Protein AF-A0A1V5QKY9-F1 (afdb_monomer_lite)

Structure (mmCIF, N/CA/C/O backbone):
data_AF-A0A1V5QKY9-F1
#
_entry.id   AF-A0A1V5QKY9-F1
#
loop_
_atom_site.group_PDB
_atom_site.id
_atom_site.type_symbol
_atom_site.label_atom_id
_atom_site.label_alt_id
_atom_site.label_comp_id
_atom_site.label_asym_id
_atom_site.label_entity_id
_atom_site.label_seq_id
_atom_site.pdbx_PDB_ins_code
_atom_site.Cartn_x
_atom_site.Cartn_y
_atom_site.Cartn_z
_atom_site.occupancy
_atom_site.B_iso_or_equiv
_atom_site.auth_seq_id
_atom_site.auth_comp_id
_atom_site.auth_asym_id
_atom_site.auth_atom_id
_atom_site.pdbx_PDB_model_num
ATOM 1 N N . MET A 1 1 ? -5.352 -23.406 27.654 1.00 33.81 1 MET A N 1
ATOM 2 C CA . MET A 1 1 ? -4.131 -22.947 26.961 1.00 33.81 1 MET A CA 1
ATOM 3 C C . MET A 1 1 ? -4.561 -22.059 25.805 1.00 33.81 1 MET A C 1
ATOM 5 O O . MET A 1 1 ? -5.083 -22.574 24.827 1.00 33.81 1 MET A O 1
ATOM 9 N N . LEU A 1 2 ? -4.445 -20.739 25.944 1.00 45.53 2 LEU A N 1
ATOM 10 C CA . LEU A 1 2 ? -4.696 -19.812 24.839 1.00 45.53 2 LEU A CA 1
ATOM 11 C C . LEU A 1 2 ? -3.387 -19.672 24.068 1.00 45.53 2 LEU A C 1
ATOM 13 O O . LEU A 1 2 ? -2.464 -18.985 24.497 1.00 45.53 2 LEU A O 1
ATOM 17 N N . VAL A 1 3 ? -3.288 -20.417 22.973 1.00 42.69 3 VAL A N 1
ATOM 18 C CA . VAL A 1 3 ? -2.153 -20.375 22.055 1.00 42.69 3 VAL A CA 1
ATOM 19 C C . VAL A 1 3 ? -2.224 -19.042 21.306 1.00 42.69 3 VAL A C 1
ATOM 21 O O . VAL A 1 3 ? -2.912 -18.907 20.299 1.00 42.69 3 VAL A O 1
ATOM 24 N N . TYR A 1 4 ? -1.540 -18.028 21.837 1.00 37.41 4 TYR A N 1
ATOM 25 C CA . TYR A 1 4 ? -1.280 -16.768 21.144 1.00 37.41 4 TYR A CA 1
ATOM 26 C C . TYR A 1 4 ? -0.300 -17.035 19.994 1.00 37.41 4 TYR A C 1
ATOM 28 O O . TYR A 1 4 ? 0.915 -16.943 20.149 1.00 37.41 4 TYR A O 1
ATOM 36 N N . HIS A 1 5 ? -0.824 -17.383 18.820 1.00 46.97 5 HIS A N 1
ATOM 37 C CA . HIS A 1 5 ? -0.059 -17.414 17.575 1.00 46.97 5 HIS A CA 1
ATOM 38 C C . HIS A 1 5 ? -0.407 -16.194 16.723 1.00 46.97 5 HIS A C 1
ATOM 40 O O . HIS A 1 5 ? -1.231 -16.273 15.819 1.00 46.97 5 HIS A O 1
ATOM 46 N N . ARG A 1 6 ? 0.273 -15.072 16.978 1.00 43.81 6 ARG A N 1
ATOM 47 C CA . ARG A 1 6 ? 0.898 -14.294 15.898 1.00 43.81 6 ARG A CA 1
ATOM 48 C C . ARG A 1 6 ? 1.924 -13.332 16.482 1.00 43.81 6 ARG A C 1
ATOM 50 O O . ARG A 1 6 ?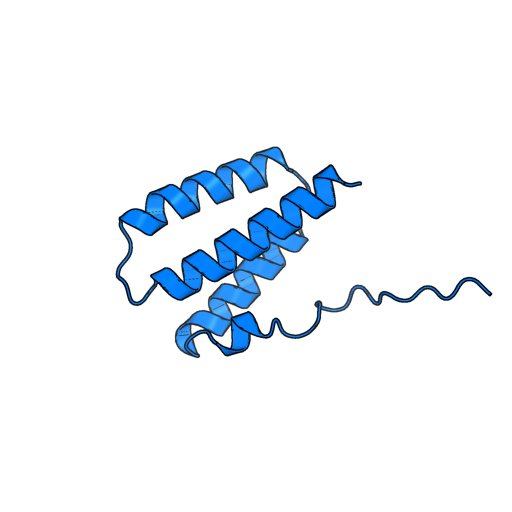 1.588 -12.260 16.976 1.00 43.81 6 ARG A O 1
ATOM 57 N N . LYS A 1 7 ? 3.192 -13.728 16.390 1.00 37.00 7 LYS A N 1
ATOM 58 C CA . LYS A 1 7 ? 4.324 -12.803 16.395 1.00 37.00 7 LYS A CA 1
ATOM 59 C C . LYS A 1 7 ? 4.046 -11.735 15.334 1.00 37.00 7 LYS A C 1
ATOM 61 O O . LYS A 1 7 ? 3.966 -12.045 14.147 1.00 37.00 7 LYS A O 1
ATOM 66 N N . ALA A 1 8 ? 3.856 -10.497 15.775 1.00 39.44 8 ALA A N 1
ATOM 67 C CA . ALA A 1 8 ? 3.902 -9.303 14.942 1.00 39.44 8 ALA A CA 1
ATOM 68 C C . ALA A 1 8 ? 5.370 -8.983 14.616 1.00 39.44 8 ALA A C 1
ATOM 70 O O . ALA A 1 8 ? 5.910 -7.952 14.996 1.00 39.44 8 ALA A O 1
ATOM 71 N N . GLU A 1 9 ? 6.036 -9.922 13.957 1.00 41.56 9 GLU A N 1
ATOM 72 C CA . GLU A 1 9 ? 7.343 -9.731 13.351 1.00 41.56 9 GLU A CA 1
ATOM 73 C C . GLU A 1 9 ? 7.089 -9.945 11.869 1.00 41.56 9 GLU A C 1
ATOM 75 O O . GLU A 1 9 ? 6.810 -11.077 11.497 1.00 41.56 9 GLU A O 1
ATOM 80 N N . ASN A 1 10 ? 7.061 -8.862 11.081 1.00 46.03 10 ASN A N 1
ATOM 81 C CA . ASN A 1 10 ? 7.008 -8.842 9.614 1.00 46.03 10 ASN A CA 1
ATOM 82 C C . ASN A 1 10 ? 6.355 -10.090 9.001 1.00 46.03 10 ASN A C 1
ATOM 84 O O . ASN A 1 10 ? 7.036 -11.102 8.815 1.00 46.03 10 ASN A O 1
ATOM 88 N N . GLY A 1 11 ? 5.051 -10.009 8.699 1.00 45.88 11 GLY A N 1
ATOM 89 C CA . GLY A 1 11 ? 4.295 -11.095 8.071 1.00 45.88 11 GLY A CA 1
ATOM 90 C C . GLY A 1 11 ? 5.090 -11.805 6.962 1.00 45.88 11 GLY A C 1
ATOM 91 O O . GLY A 1 11 ? 5.958 -11.177 6.351 1.00 45.88 11 GLY A O 1
ATOM 92 N N . PRO A 1 12 ? 4.834 -13.114 6.747 1.00 46.78 12 PRO A N 1
ATOM 93 C CA . PRO A 1 12 ? 5.650 -13.984 5.896 1.00 46.78 12 PRO A CA 1
ATOM 94 C C . PRO A 1 12 ? 6.047 -13.239 4.633 1.00 46.78 12 PRO A C 1
ATOM 96 O O . PRO A 1 12 ? 5.158 -12.656 4.018 1.00 46.78 12 PRO A O 1
ATOM 99 N N . VAL A 1 13 ? 7.353 -13.218 4.311 1.00 50.09 13 VAL A N 1
ATOM 100 C CA . VAL A 1 13 ? 7.899 -12.571 3.106 1.00 50.09 13 VAL A CA 1
ATOM 101 C C . VAL A 1 13 ? 6.906 -12.795 1.988 1.00 50.09 13 VAL A C 1
ATOM 103 O O . VAL A 1 13 ? 6.696 -13.938 1.579 1.00 50.09 13 VAL A O 1
ATOM 106 N N . ASP A 1 14 ? 6.221 -11.717 1.618 1.00 64.19 14 ASP A N 1
ATOM 107 C CA . ASP A 1 14 ? 5.011 -11.848 0.836 1.00 64.19 14 ASP A CA 1
ATOM 108 C C . ASP A 1 14 ? 5.387 -12.571 -0.459 1.00 64.19 14 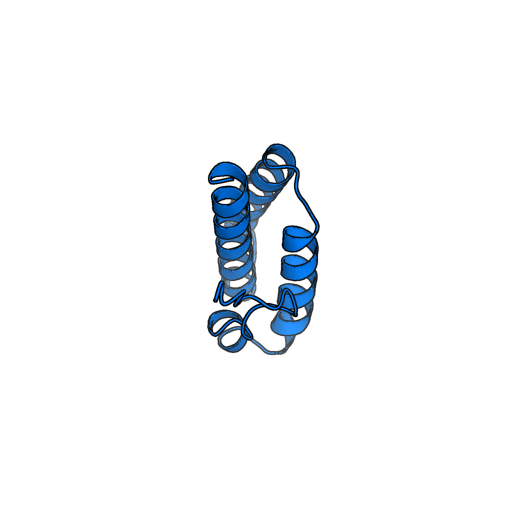ASP A C 1
ATOM 110 O O . ASP A 1 14 ? 6.300 -12.120 -1.156 1.00 64.19 14 ASP A O 1
ATOM 114 N N . PRO A 1 15 ? 4.781 -13.722 -0.782 1.00 69.56 15 PRO A N 1
ATOM 115 C CA . PRO A 1 15 ? 5.202 -14.493 -1.948 1.00 69.56 15 PRO A CA 1
ATOM 116 C C . PRO A 1 15 ? 5.061 -13.662 -3.228 1.00 69.56 15 PRO A C 1
ATOM 118 O O . PRO A 1 15 ? 5.801 -13.850 -4.187 1.00 69.56 15 PRO A O 1
ATOM 121 N N . GLU A 1 16 ? 4.156 -12.685 -3.216 1.00 75.12 16 GLU A N 1
ATOM 122 C CA . GLU A 1 16 ? 3.978 -11.700 -4.276 1.00 75.12 16 GLU A CA 1
ATOM 123 C C . GLU A 1 16 ? 5.126 -10.682 -4.355 1.00 75.12 16 GLU A C 1
ATOM 125 O O . GLU A 1 16 ? 5.525 -10.303 -5.453 1.00 75.12 16 GLU A O 1
ATOM 130 N N . LEU A 1 17 ? 5.747 -10.317 -3.227 1.00 79.44 17 LEU A N 1
ATOM 131 C CA . LEU A 1 17 ? 6.966 -9.503 -3.205 1.00 79.44 17 LEU A CA 1
ATOM 132 C C . LEU A 1 17 ? 8.117 -10.215 -3.926 1.00 79.44 17 LEU A C 1
ATOM 134 O O . LEU A 1 17 ? 8.913 -9.570 -4.602 1.00 79.44 17 LEU A O 1
ATOM 138 N N . ALA A 1 18 ? 8.205 -11.543 -3.807 1.00 80.12 18 ALA A N 1
ATOM 139 C CA . ALA A 1 18 ? 9.215 -12.337 -4.506 1.00 80.12 18 ALA A CA 1
ATOM 140 C C . ALA A 1 18 ? 8.986 -12.388 -6.028 1.00 80.12 18 ALA A C 1
ATOM 142 O O . ALA A 1 18 ? 9.949 -12.554 -6.776 1.00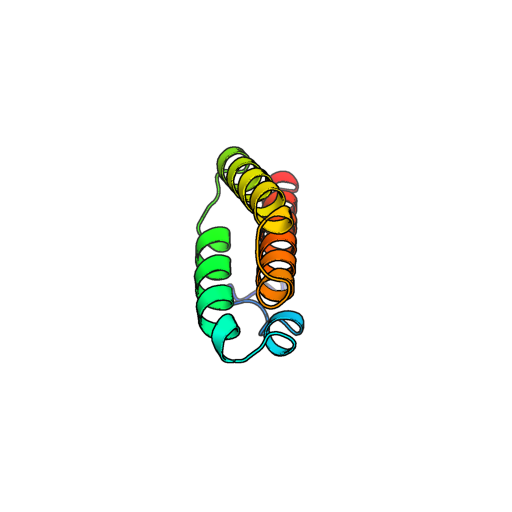 80.12 18 ALA A O 1
ATOM 143 N N . LYS A 1 19 ? 7.739 -12.195 -6.488 1.00 80.75 19 LYS A N 1
ATOM 144 C CA . LYS A 1 19 ? 7.402 -12.064 -7.916 1.00 80.75 19 LYS A CA 1
ATOM 145 C C . LYS A 1 19 ? 7.812 -10.706 -8.489 1.00 80.75 19 LYS A C 1
ATOM 147 O O . LYS A 1 19 ? 7.920 -10.573 -9.707 1.00 80.75 19 LYS A O 1
ATOM 152 N N . LEU A 1 20 ? 8.035 -9.698 -7.639 1.00 83.81 20 LEU A N 1
ATOM 153 C CA . LEU A 1 20 ? 8.481 -8.389 -8.096 1.00 83.81 20 LEU A CA 1
ATOM 154 C C . LEU A 1 20 ? 9.966 -8.407 -8.502 1.00 83.81 20 LEU A C 1
ATOM 156 O O . LEU A 1 20 ? 10.794 -9.058 -7.847 1.00 83.81 20 LEU A O 1
ATOM 160 N N . PRO A 1 21 ? 10.332 -7.630 -9.541 1.00 85.31 21 PRO A N 1
ATOM 161 C CA . PRO A 1 21 ? 11.724 -7.358 -9.880 1.00 85.31 21 PRO A CA 1
ATOM 162 C C . PRO A 1 21 ? 12.524 -6.887 -8.661 1.00 85.31 21 PRO A C 1
ATOM 164 O O . PRO A 1 21 ? 12.018 -6.107 -7.854 1.00 85.31 21 PRO A O 1
ATOM 167 N N . GLU A 1 22 ? 13.789 -7.307 -8.545 1.00 84.00 22 GLU A N 1
ATOM 168 C CA . GLU A 1 22 ? 14.654 -6.991 -7.389 1.00 84.00 22 GLU A CA 1
ATOM 169 C C . GLU A 1 22 ? 14.706 -5.504 -7.060 1.00 84.00 22 GLU A C 1
ATOM 171 O O . GLU A 1 22 ? 14.547 -5.120 -5.901 1.00 84.00 22 GLU A O 1
ATOM 176 N N . GLN A 1 23 ? 14.820 -4.681 -8.101 1.00 85.12 23 GLN A N 1
ATOM 177 C CA . GLN A 1 23 ? 14.801 -3.222 -8.022 1.00 85.12 23 GLN A CA 1
ATOM 178 C C . GLN A 1 23 ? 13.577 -2.661 -7.277 1.00 85.12 23 GLN A C 1
ATOM 180 O O . GLN A 1 23 ? 13.676 -1.634 -6.613 1.00 85.12 23 GLN A O 1
ATOM 185 N N . PHE A 1 24 ? 12.428 -3.340 -7.343 1.00 87.62 24 PHE A N 1
ATOM 186 C CA . PHE A 1 24 ? 11.183 -2.889 -6.729 1.00 87.62 24 PHE A CA 1
ATOM 187 C C . PHE A 1 24 ? 10.910 -3.525 -5.370 1.00 87.62 24 PHE A C 1
ATOM 189 O O . PHE A 1 24 ? 10.146 -2.956 -4.594 1.00 87.62 24 PHE A O 1
ATOM 196 N N . ARG A 1 25 ? 11.542 -4.656 -5.027 1.00 87.62 25 ARG A N 1
ATOM 197 C CA . ARG A 1 25 ? 11.295 -5.338 -3.743 1.00 87.62 25 ARG A CA 1
ATOM 198 C C . ARG A 1 25 ? 11.645 -4.467 -2.539 1.00 87.62 25 ARG A C 1
ATOM 200 O O . ARG A 1 25 ? 10.926 -4.490 -1.543 1.00 87.62 25 ARG A O 1
ATOM 207 N N . GLY A 1 26 ? 12.727 -3.689 -2.631 1.00 86.56 26 GLY A N 1
ATOM 208 C CA . GLY A 1 26 ? 13.133 -2.758 -1.573 1.00 86.56 26 GLY A CA 1
ATOM 209 C C . GLY A 1 26 ? 12.061 -1.699 -1.307 1.00 86.56 26 GLY A C 1
ATOM 210 O O . GLY A 1 26 ? 11.583 -1.568 -0.178 1.00 86.56 26 GLY A O 1
ATOM 211 N N . ASN A 1 27 ? 11.618 -1.016 -2.365 1.00 86.06 27 ASN A N 1
ATOM 212 C CA . ASN A 1 27 ? 10.565 -0.001 -2.287 1.00 86.06 27 ASN A CA 1
ATOM 213 C C . ASN A 1 27 ? 9.230 -0.598 -1.838 1.00 86.06 27 ASN A C 1
ATOM 215 O O . ASN A 1 27 ? 8.559 -0.030 -0.980 1.00 86.06 27 ASN A O 1
ATOM 219 N N . ALA A 1 28 ? 8.869 -1.763 -2.375 1.00 88.00 28 ALA A N 1
ATOM 220 C CA . ALA A 1 28 ? 7.645 -2.461 -2.024 1.00 88.00 28 ALA A CA 1
ATOM 221 C C . ALA A 1 28 ? 7.599 -2.799 -0.529 1.00 88.00 28 ALA A C 1
ATOM 223 O O . ALA A 1 28 ? 6.625 -2.490 0.152 1.00 88.00 28 ALA A O 1
ATOM 224 N N . LYS A 1 29 ? 8.684 -3.368 0.007 1.00 87.19 29 LYS A N 1
ATOM 225 C CA . LYS A 1 29 ? 8.802 -3.688 1.432 1.00 87.19 29 LYS A CA 1
ATOM 226 C C . LYS A 1 29 ? 8.697 -2.439 2.309 1.00 87.19 29 LYS A C 1
ATOM 228 O O . LYS A 1 29 ? 8.009 -2.468 3.326 1.00 87.19 29 LYS A O 1
ATOM 233 N N . ALA A 1 30 ? 9.361 -1.350 1.921 1.00 88.19 30 ALA A N 1
ATOM 234 C CA . ALA A 1 30 ? 9.315 -0.094 2.663 1.00 88.19 30 ALA A CA 1
ATOM 235 C C . ALA A 1 30 ? 7.901 0.512 2.689 1.00 88.19 30 ALA A C 1
ATOM 237 O O . ALA A 1 30 ? 7.446 0.944 3.746 1.00 88.19 30 ALA A O 1
ATOM 238 N N . ALA A 1 31 ? 7.194 0.503 1.557 1.00 87.56 31 ALA A N 1
ATOM 239 C CA . ALA A 1 31 ? 5.826 1.005 1.464 1.00 87.56 31 ALA A CA 1
ATOM 240 C C . ALA A 1 31 ? 4.837 0.146 2.269 1.00 87.56 31 ALA A C 1
ATOM 242 O O . ALA A 1 31 ? 4.060 0.691 3.049 1.00 87.56 31 ALA A O 1
ATOM 243 N N . VAL A 1 32 ? 4.925 -1.187 2.185 1.00 87.06 32 VAL A N 1
ATOM 244 C CA . VAL A 1 32 ? 4.086 -2.086 3.001 1.00 87.06 32 VAL A CA 1
ATOM 245 C C . VAL A 1 32 ? 4.298 -1.837 4.494 1.00 87.06 32 VAL A C 1
ATOM 247 O O . VAL A 1 32 ? 3.326 -1.696 5.231 1.00 87.06 32 VAL A O 1
ATOM 250 N N . ALA A 1 33 ? 5.548 -1.676 4.935 1.00 88.50 33 ALA A N 1
ATOM 251 C CA . ALA A 1 33 ? 5.841 -1.356 6.330 1.00 88.50 33 ALA A CA 1
ATOM 252 C C . ALA A 1 33 ? 5.244 -0.006 6.780 1.00 88.50 33 ALA A C 1
ATOM 254 O O . ALA A 1 33 ? 4.942 0.162 7.961 1.00 88.50 33 ALA A O 1
ATOM 255 N N . GLN A 1 34 ? 5.068 0.963 5.872 1.00 86.81 34 GLN A N 1
ATOM 256 C CA . GLN A 1 34 ? 4.355 2.208 6.180 1.00 86.81 34 GLN A CA 1
ATOM 257 C C . GLN A 1 34 ? 2.848 1.975 6.303 1.00 86.81 34 GLN A C 1
ATOM 259 O O . GLN A 1 34 ? 2.250 2.437 7.272 1.00 86.81 34 GLN A O 1
ATOM 264 N N . PHE A 1 35 ? 2.245 1.205 5.394 1.00 86.25 35 PHE A N 1
ATOM 265 C CA . PHE A 1 35 ? 0.819 0.866 5.464 1.00 86.25 35 PHE A CA 1
ATOM 266 C C . PHE A 1 35 ? 0.474 0.118 6.756 1.00 86.25 35 PHE A C 1
ATOM 268 O O . PHE A 1 35 ? -0.565 0.363 7.361 1.00 86.25 35 PHE A O 1
ATOM 275 N N . GLU A 1 36 ? 1.359 -0.768 7.221 1.00 84.44 36 GLU A N 1
ATOM 276 C CA . GLU A 1 36 ? 1.176 -1.484 8.488 1.00 84.44 36 GLU A CA 1
ATOM 277 C C . GLU A 1 36 ? 1.240 -0.571 9.721 1.00 84.44 36 GLU A C 1
ATOM 279 O O . GLU A 1 36 ? 0.585 -0.857 10.725 1.00 84.44 36 GLU A O 1
ATOM 284 N N . LYS A 1 37 ? 2.008 0.523 9.660 1.00 87.12 37 LYS A N 1
ATOM 285 C CA . LYS A 1 37 ? 2.080 1.527 10.734 1.00 87.12 37 LYS A CA 1
ATOM 286 C C . LYS A 1 37 ? 0.893 2.479 10.722 1.00 87.12 37 LYS A C 1
ATOM 288 O O . LYS A 1 37 ? 0.485 2.959 11.776 1.00 87.12 37 LYS A O 1
ATOM 293 N N . GLU A 1 38 ? 0.350 2.748 9.546 1.00 88.56 38 GLU A N 1
ATOM 294 C CA . GLU A 1 38 ? -0.844 3.558 9.399 1.00 88.56 38 GLU A CA 1
ATOM 295 C C . GLU A 1 38 ? -2.066 2.789 9.936 1.00 88.56 38 GLU A C 1
ATOM 297 O O . GLU A 1 38 ? -2.231 1.571 9.760 1.00 88.56 38 GLU A O 1
ATOM 302 N N . THR A 1 39 ? -2.902 3.511 10.673 1.00 88.38 39 THR A N 1
ATOM 303 C CA . THR A 1 39 ? -4.112 2.979 11.328 1.00 88.38 39 THR A CA 1
ATOM 304 C C . THR A 1 39 ? -5.362 3.758 10.943 1.00 88.38 39 THR A C 1
ATOM 306 O O . THR A 1 39 ? -6.470 3.326 11.249 1.00 88.38 39 THR A O 1
ATOM 309 N N . ASP A 1 40 ? -5.188 4.872 10.235 1.00 92.19 40 ASP A N 1
ATOM 310 C CA . ASP A 1 40 ? -6.269 5.688 9.717 1.00 92.19 40 ASP A CA 1
ATOM 311 C C . ASP A 1 40 ? -6.763 5.106 8.385 1.00 92.19 40 ASP A C 1
ATOM 313 O O . ASP A 1 40 ? -6.099 5.187 7.346 1.00 92.19 40 ASP A O 1
ATOM 317 N N . VAL A 1 41 ? -7.945 4.490 8.427 1.00 90.56 41 VAL A N 1
ATOM 318 C CA . VAL A 1 41 ? -8.585 3.882 7.255 1.00 90.56 41 VAL A CA 1
ATOM 319 C C . VAL A 1 41 ? -8.845 4.916 6.160 1.00 90.56 41 VAL A C 1
ATOM 321 O O . VAL A 1 41 ? -8.611 4.622 4.987 1.00 90.56 41 VAL A O 1
ATOM 324 N N . ALA A 1 42 ? -9.261 6.134 6.520 1.00 92.44 42 ALA A N 1
ATOM 325 C CA . ALA A 1 42 ? -9.558 7.177 5.546 1.00 92.44 42 ALA A CA 1
ATOM 326 C C . ALA A 1 42 ? -8.289 7.589 4.791 1.00 92.44 42 ALA A C 1
ATOM 328 O O . ALA A 1 42 ? -8.299 7.667 3.560 1.00 92.44 42 ALA A O 1
ATOM 329 N N . LYS A 1 43 ? -7.162 7.753 5.498 1.00 91.94 43 LYS A N 1
ATOM 330 C CA . LYS A 1 43 ? -5.863 8.010 4.853 1.00 91.94 43 LYS A CA 1
ATOM 331 C C . LYS A 1 43 ? -5.440 6.881 3.926 1.00 91.94 43 LYS A C 1
ATOM 333 O O . LYS A 1 43 ? -4.970 7.145 2.819 1.00 91.94 43 LYS A O 1
ATOM 338 N N . LEU A 1 44 ? -5.610 5.631 4.351 1.00 91.25 44 LEU A N 1
ATOM 339 C CA . LEU A 1 44 ? -5.242 4.480 3.532 1.00 91.25 44 LEU A CA 1
ATOM 340 C C . LEU A 1 44 ? -6.109 4.380 2.273 1.00 91.25 44 LEU A C 1
ATOM 342 O O . LEU A 1 44 ? -5.580 4.118 1.195 1.00 91.25 44 LEU A O 1
ATOM 346 N N . GLN A 1 45 ? -7.410 4.659 2.364 1.00 91.56 45 GLN A N 1
ATOM 347 C CA . GLN A 1 45 ? -8.298 4.705 1.199 1.00 91.56 45 GLN A CA 1
ATOM 348 C C . GLN A 1 45 ? -7.964 5.856 0.242 1.00 91.56 45 GLN A C 1
ATOM 350 O O . GLN A 1 45 ? -8.002 5.681 -0.981 1.00 91.56 45 GLN A O 1
ATOM 355 N N . GLN A 1 46 ? -7.582 7.023 0.767 1.00 93.50 46 GLN A N 1
ATOM 356 C CA . GLN A 1 46 ? -7.094 8.124 -0.064 1.00 93.50 46 GLN A CA 1
ATOM 357 C C . GLN A 1 46 ? -5.782 7.767 -0.767 1.00 93.50 46 GLN A C 1
ATOM 359 O O . GLN A 1 46 ? -5.624 8.053 -1.954 1.00 93.50 46 GLN A O 1
ATOM 364 N N . ALA A 1 47 ? -4.843 7.126 -0.066 1.00 90.75 47 ALA A N 1
ATOM 365 C CA . ALA A 1 47 ? -3.603 6.639 -0.664 1.00 90.75 47 ALA A CA 1
ATOM 366 C C . ALA A 1 47 ? -3.881 5.602 -1.763 1.00 90.75 47 ALA A C 1
ATOM 368 O O . ALA A 1 47 ? -3.279 5.671 -2.833 1.00 90.75 47 ALA A O 1
ATOM 369 N N . LEU A 1 48 ? -4.843 4.703 -1.538 1.00 90.94 48 LEU A N 1
ATOM 370 C CA . LEU A 1 48 ? -5.254 3.688 -2.503 1.00 90.94 48 LEU A CA 1
ATOM 371 C C . LEU A 1 48 ? -5.789 4.322 -3.782 1.00 90.94 48 LEU A C 1
ATOM 373 O O . LEU A 1 48 ? -5.306 4.024 -4.869 1.00 90.94 48 LEU A O 1
ATOM 377 N N . THR A 1 49 ? -6.721 5.261 -3.638 1.00 91.38 49 THR A N 1
ATOM 378 C CA . THR A 1 49 ? -7.323 5.972 -4.771 1.00 91.38 49 THR A CA 1
ATOM 379 C C . THR A 1 49 ? -6.262 6.717 -5.584 1.00 91.38 49 THR A C 1
ATOM 381 O O . THR A 1 49 ? -6.265 6.675 -6.813 1.00 91.38 49 THR A O 1
ATOM 384 N N . GLN A 1 50 ? -5.311 7.369 -4.908 1.00 90.06 50 GLN A N 1
ATOM 385 C CA . GLN A 1 50 ? -4.204 8.059 -5.573 1.00 90.06 50 GLN A CA 1
ATOM 386 C C . GLN A 1 50 ? -3.260 7.095 -6.295 1.00 90.06 50 GLN A C 1
ATOM 388 O O . GLN A 1 50 ? -2.774 7.423 -7.378 1.00 90.06 50 GLN A O 1
ATOM 393 N N . MET A 1 51 ? -2.993 5.922 -5.716 1.00 88.81 51 MET A N 1
ATOM 394 C CA . MET A 1 51 ? -2.198 4.883 -6.369 1.00 88.81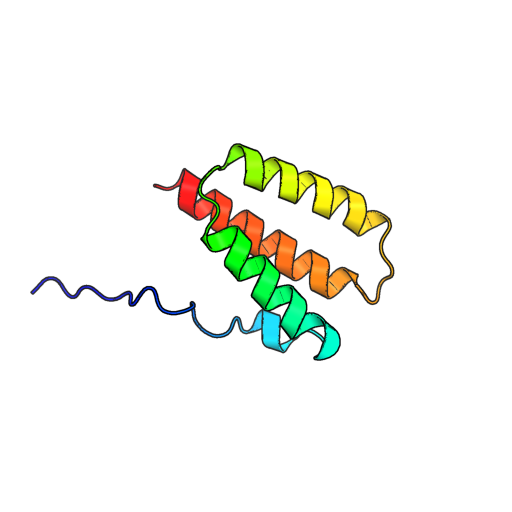 51 MET A CA 1
ATOM 395 C C . MET A 1 51 ? -2.916 4.338 -7.602 1.00 88.81 51 MET A C 1
ATOM 397 O O . MET A 1 51 ? -2.307 4.271 -8.660 1.00 88.81 51 MET A O 1
ATOM 401 N N . GLU A 1 52 ? -4.210 4.036 -7.526 1.00 87.81 52 GLU A N 1
ATOM 402 C CA . GLU A 1 52 ? -4.984 3.548 -8.676 1.00 87.81 52 GLU A CA 1
ATOM 403 C C . GLU A 1 52 ? -5.076 4.583 -9.806 1.00 87.81 52 GLU A C 1
ATOM 405 O O . GLU A 1 52 ? -4.942 4.239 -10.984 1.00 87.81 52 GLU A O 1
ATOM 410 N N . ALA A 1 53 ? -5.211 5.867 -9.463 1.00 88.44 53 ALA A N 1
ATOM 411 C CA . ALA A 1 53 ? -5.161 6.950 -10.441 1.00 88.44 53 ALA A CA 1
ATOM 412 C C . ALA A 1 53 ? -3.799 7.000 -11.158 1.00 88.44 53 ALA A C 1
ATOM 414 O O . ALA A 1 53 ? -3.735 7.084 -12.387 1.00 88.44 53 ALA A O 1
ATOM 415 N N . GLN A 1 54 ? -2.704 6.870 -10.405 1.00 85.25 54 GLN A N 1
ATOM 416 C CA . GLN A 1 54 ? -1.351 6.824 -10.962 1.00 85.25 54 GLN A CA 1
ATOM 417 C C . GLN A 1 54 ? -1.078 5.525 -11.729 1.00 85.25 54 GLN A C 1
ATOM 419 O O . GLN A 1 54 ? -0.347 5.550 -12.717 1.00 85.25 54 GLN A O 1
ATOM 424 N N . ALA A 1 55 ? -1.699 4.402 -11.354 1.00 82.94 55 ALA A N 1
ATOM 425 C CA . ALA A 1 55 ? -1.530 3.101 -12.008 1.00 82.94 55 ALA A CA 1
ATOM 426 C C . ALA A 1 55 ? -1.861 3.148 -13.509 1.00 82.94 55 ALA A C 1
ATOM 428 O O . ALA A 1 55 ? -1.267 2.423 -14.310 1.00 82.94 55 ALA A O 1
ATOM 429 N N . SER A 1 56 ? -2.775 4.043 -13.891 1.00 79.62 56 SER A N 1
ATOM 430 C CA . SER A 1 56 ? -3.155 4.277 -15.286 1.00 79.62 56 SER A CA 1
ATOM 431 C C . SER A 1 56 ? -2.102 5.062 -16.078 1.00 79.62 56 SER A C 1
ATOM 433 O O . SER A 1 56 ? -2.058 4.958 -17.301 1.00 79.62 56 SER A O 1
ATOM 435 N N . GLN A 1 57 ? -1.248 5.831 -15.397 1.00 85.31 57 GLN A N 1
ATOM 436 C CA . GLN A 1 57 ? -0.254 6.724 -16.004 1.00 85.31 57 GLN A CA 1
ATOM 437 C C . GLN A 1 57 ? 1.188 6.215 -15.875 1.00 85.31 57 GLN A C 1
ATOM 439 O O . GLN A 1 57 ? 2.084 6.743 -16.534 1.00 85.31 57 GLN A O 1
ATOM 444 N N . VAL A 1 58 ? 1.441 5.200 -15.044 1.00 83.12 58 VAL A N 1
ATOM 445 C CA . VAL A 1 58 ? 2.789 4.646 -14.875 1.00 83.12 58 VAL A CA 1
ATOM 446 C C . VAL A 1 58 ? 3.195 3.712 -16.022 1.00 83.12 58 VAL A C 1
ATOM 448 O O . VAL A 1 58 ? 2.354 3.026 -16.616 1.00 83.12 58 VAL A O 1
ATOM 451 N N . PRO A 1 59 ? 4.509 3.601 -16.297 1.00 83.12 59 PRO A N 1
ATOM 452 C CA . PRO A 1 59 ? 5.033 2.627 -17.243 1.00 83.12 59 PRO A CA 1
ATOM 453 C C . PRO A 1 59 ? 4.643 1.187 -16.865 1.00 83.12 59 PRO A C 1
ATOM 455 O O . PRO A 1 59 ? 4.569 0.851 -15.678 1.00 83.12 59 PRO A O 1
ATOM 458 N N . PRO A 1 60 ? 4.501 0.280 -17.849 1.00 81.62 60 PRO A N 1
ATOM 459 C CA . PRO A 1 60 ? 4.160 -1.126 -17.608 1.00 81.62 60 PRO A CA 1
ATOM 460 C C . PRO A 1 60 ? 5.177 -1.860 -16.723 1.00 81.62 60 PRO A C 1
ATOM 462 O O . PRO A 1 60 ? 4.833 -2.840 -16.074 1.00 81.62 60 PRO A O 1
ATOM 465 N N . GLN A 1 61 ? 6.408 -1.355 -16.647 1.00 85.00 61 GLN A N 1
ATOM 466 C CA . GLN A 1 61 ? 7.466 -1.865 -15.772 1.00 85.00 61 GLN A CA 1
ATOM 467 C C . GLN A 1 61 ? 7.152 -1.652 -14.282 1.00 85.00 61 GLN A C 1
ATOM 469 O O . GLN A 1 61 ? 7.565 -2.449 -13.447 1.00 85.00 61 GLN A O 1
ATOM 474 N N . VAL A 1 62 ? 6.404 -0.593 -13.954 1.00 87.31 62 VAL A N 1
ATOM 475 C CA . VAL A 1 62 ? 6.055 -0.199 -12.580 1.00 87.31 62 VAL A CA 1
ATOM 476 C C . VAL A 1 62 ? 4.681 -0.735 -12.172 1.00 87.31 62 VAL A C 1
ATOM 478 O O . VAL A 1 62 ? 4.427 -0.920 -10.984 1.00 87.31 62 VAL A O 1
ATOM 481 N N . LYS A 1 63 ? 3.813 -1.064 -13.138 1.00 85.31 63 LYS A N 1
ATOM 482 C CA . LYS A 1 63 ? 2.515 -1.711 -12.886 1.00 85.31 63 LYS A CA 1
ATOM 483 C C . LYS A 1 63 ? 2.560 -2.856 -11.865 1.00 85.31 63 LYS A C 1
ATOM 485 O O . LYS A 1 63 ? 1.747 -2.799 -10.951 1.00 85.31 63 LYS A O 1
ATOM 490 N N . PRO A 1 64 ? 3.477 -3.845 -11.936 1.00 86.31 64 PRO A N 1
ATOM 491 C CA . PRO A 1 64 ? 3.490 -4.934 -10.957 1.00 86.31 64 PRO A CA 1
ATOM 492 C C . PRO A 1 64 ? 3.799 -4.450 -9.533 1.00 86.31 64 PRO A C 1
ATOM 494 O O . PRO A 1 64 ? 3.210 -4.949 -8.580 1.00 86.31 64 PRO A O 1
ATOM 497 N N . LEU A 1 65 ? 4.673 -3.448 -9.374 1.00 87.25 65 LEU A N 1
ATOM 498 C CA . LEU A 1 65 ? 4.926 -2.832 -8.069 1.00 87.25 65 LEU A CA 1
ATOM 499 C C . LEU A 1 65 ? 3.659 -2.158 -7.536 1.00 87.25 65 LEU A C 1
ATOM 501 O O . LEU A 1 65 ? 3.307 -2.354 -6.375 1.00 87.25 65 LEU A O 1
ATOM 505 N N . LEU A 1 66 ? 2.988 -1.361 -8.370 1.00 88.69 66 LEU A N 1
ATOM 506 C CA . LEU A 1 66 ? 1.784 -0.655 -7.950 1.00 88.69 66 LEU A CA 1
ATOM 507 C C . LEU A 1 66 ? 0.651 -1.623 -7.617 1.00 88.69 66 LEU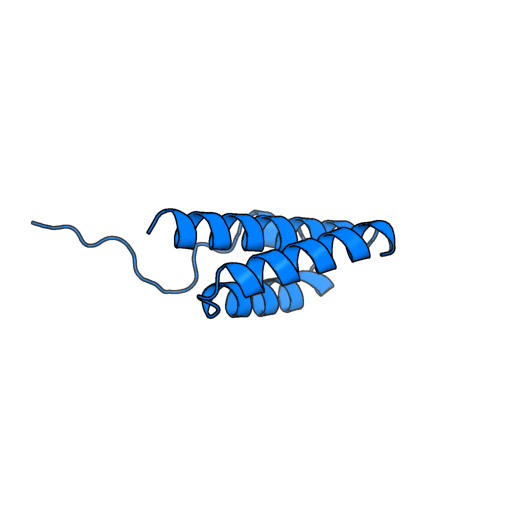 A C 1
ATOM 509 O O . LEU A 1 66 ? 0.033 -1.460 -6.572 1.00 88.69 66 LEU A O 1
ATOM 513 N N . ASP A 1 67 ? 0.427 -2.647 -8.437 1.00 88.12 67 ASP A N 1
ATOM 514 C CA . ASP A 1 67 ? -0.586 -3.680 -8.202 1.00 88.12 67 ASP A CA 1
ATOM 515 C C . ASP A 1 67 ? -0.381 -4.357 -6.838 1.00 88.12 67 ASP A C 1
ATOM 517 O O . ASP A 1 67 ? -1.282 -4.357 -5.997 1.00 88.12 67 ASP A O 1
ATOM 521 N N . TYR A 1 68 ? 0.856 -4.775 -6.550 1.00 89.62 68 TYR A N 1
ATOM 522 C CA . TYR A 1 68 ? 1.232 -5.339 -5.255 1.00 89.62 68 TYR A CA 1
ATOM 523 C C . TYR A 1 68 ? 0.961 -4.381 -4.082 1.00 89.62 68 TYR A C 1
ATOM 525 O O . TYR A 1 68 ? 0.384 -4.779 -3.069 1.00 89.62 68 TYR A O 1
ATOM 533 N N . LEU A 1 69 ? 1.349 -3.105 -4.195 1.00 89.31 69 LEU A N 1
ATOM 534 C CA . LEU A 1 69 ? 1.114 -2.117 -3.133 1.00 89.31 69 LEU A CA 1
ATOM 535 C C . LEU A 1 69 ? -0.376 -1.850 -2.909 1.00 89.31 69 LEU A C 1
ATOM 537 O O . LEU A 1 69 ? -0.824 -1.795 -1.766 1.00 89.31 69 LEU A O 1
ATOM 541 N N . THR A 1 70 ? -1.134 -1.737 -3.995 1.00 90.50 70 THR A N 1
ATOM 542 C CA . THR A 1 70 ? -2.583 -1.502 -4.006 1.00 90.50 70 THR A CA 1
ATOM 543 C C . THR A 1 70 ? -3.314 -2.666 -3.325 1.00 90.50 70 THR A C 1
ATOM 545 O O . THR A 1 70 ? -4.174 -2.444 -2.471 1.00 90.50 70 THR A O 1
ATOM 548 N N . GLN A 1 71 ? -2.913 -3.910 -3.618 1.00 89.94 71 GLN A N 1
ATOM 549 C CA . GLN A 1 71 ? -3.400 -5.117 -2.940 1.00 89.94 71 GLN A CA 1
ATOM 550 C C . GLN A 1 71 ? -3.117 -5.081 -1.431 1.00 89.94 71 GLN A C 1
ATOM 552 O O . GLN A 1 71 ? -4.036 -5.227 -0.623 1.00 89.94 71 GLN A O 1
ATOM 557 N N . LYS A 1 72 ? -1.869 -4.810 -1.025 1.00 89.38 72 LYS A N 1
ATOM 558 C CA . LYS A 1 72 ? -1.486 -4.769 0.400 1.00 89.38 72 LYS A CA 1
ATOM 559 C C . LYS A 1 72 ? -2.214 -3.685 1.179 1.00 89.38 72 LYS A C 1
ATOM 561 O O . LYS A 1 72 ? -2.585 -3.885 2.336 1.00 89.38 72 LYS A O 1
ATOM 566 N N . LEU A 1 73 ? -2.436 -2.548 0.536 1.00 90.25 73 LEU A N 1
ATOM 567 C CA . LEU A 1 73 ? -3.163 -1.427 1.101 1.00 90.25 73 LEU A CA 1
ATOM 568 C C . LEU A 1 73 ? -4.647 -1.769 1.313 1.00 90.25 73 LEU A C 1
ATOM 570 O O . LEU A 1 73 ? -5.166 -1.546 2.407 1.00 90.25 73 LEU A O 1
ATOM 574 N N . ARG A 1 74 ? -5.300 -2.407 0.328 1.00 89.44 74 ARG A N 1
ATOM 575 C CA . ARG A 1 74 ? -6.670 -2.948 0.454 1.00 89.44 74 ARG A CA 1
ATOM 576 C C . ARG A 1 74 ? -6.779 -3.973 1.582 1.00 89.44 74 ARG A C 1
ATOM 578 O O . ARG A 1 74 ? -7.683 -3.870 2.406 1.00 89.44 74 ARG A O 1
ATOM 585 N N . GLU A 1 75 ? -5.844 -4.921 1.671 1.00 88.50 75 GLU A N 1
ATOM 586 C CA . GLU A 1 75 ? -5.807 -5.897 2.770 1.00 88.50 75 GLU A CA 1
ATOM 587 C C . GLU A 1 75 ? -5.680 -5.223 4.141 1.00 88.50 75 GLU A C 1
ATOM 589 O O . GLU A 1 75 ? -6.280 -5.669 5.121 1.00 88.50 75 GLU A O 1
ATOM 594 N N . ARG A 1 76 ? -4.869 -4.164 4.237 1.00 88.19 76 ARG A N 1
ATOM 595 C CA . ARG A 1 76 ? -4.680 -3.422 5.483 1.00 88.19 76 ARG A CA 1
ATOM 596 C C . ARG A 1 76 ? -5.947 -2.680 5.892 1.00 88.19 76 ARG A C 1
ATOM 598 O O . ARG A 1 76 ? -6.321 -2.773 7.057 1.00 88.19 76 ARG A O 1
ATOM 605 N N . ILE A 1 77 ? -6.595 -1.998 4.949 1.00 90.25 77 ILE A N 1
ATOM 606 C CA . ILE A 1 77 ? -7.888 -1.334 5.154 1.00 90.25 77 ILE A CA 1
ATOM 607 C C . ILE A 1 77 ? -8.914 -2.349 5.658 1.00 90.25 77 ILE A C 1
ATOM 609 O O . ILE A 1 77 ? -9.437 -2.175 6.752 1.00 90.25 77 ILE A O 1
ATOM 613 N N . ALA A 1 78 ? -9.083 -3.474 4.958 1.00 89.00 78 ALA A N 1
ATOM 614 C CA . ALA A 1 78 ? -10.023 -4.518 5.358 1.00 89.00 78 ALA A CA 1
ATOM 615 C C . ALA A 1 78 ? -9.735 -5.070 6.767 1.00 89.00 78 ALA A C 1
ATOM 617 O O . ALA A 1 78 ? -10.657 -5.311 7.540 1.00 89.00 78 ALA A O 1
ATOM 618 N N . LYS A 1 79 ? -8.457 -5.239 7.144 1.00 85.44 79 LYS A N 1
ATOM 619 C CA . LYS A 1 79 ? -8.065 -5.655 8.505 1.00 85.44 79 LYS A CA 1
ATOM 620 C C . LYS A 1 79 ? -8.388 -4.613 9.576 1.00 85.44 79 LYS A C 1
ATOM 622 O O . LYS A 1 79 ? -8.594 -4.998 10.721 1.00 85.44 79 LYS A O 1
ATOM 627 N N . LEU A 1 80 ? -8.341 -3.325 9.239 1.00 87.81 80 LEU A N 1
ATOM 628 C CA . LEU A 1 80 ? -8.676 -2.235 10.154 1.00 87.81 80 LEU A CA 1
ATOM 629 C C . LEU A 1 80 ? -10.192 -2.045 10.27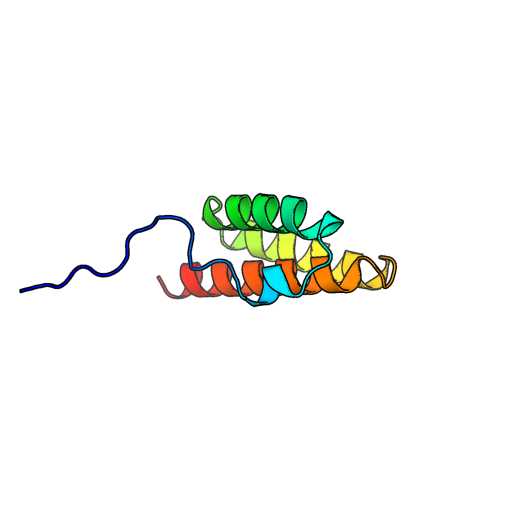0 1.00 87.81 80 LEU A C 1
ATOM 631 O O . LEU A 1 80 ? -10.667 -1.789 11.366 1.00 87.81 80 LEU A O 1
ATOM 635 N N . GLU A 1 81 ? -10.935 -2.212 9.174 1.00 85.88 81 GLU A N 1
ATOM 636 C CA . GLU A 1 81 ? -12.404 -2.152 9.154 1.00 85.88 81 GLU A CA 1
ATOM 637 C C . GLU A 1 81 ? -13.059 -3.372 9.815 1.00 85.88 81 GLU A C 1
ATOM 639 O O . GLU A 1 81 ? -14.143 -3.264 10.377 1.00 85.88 81 GLU A O 1
ATOM 644 N N . ALA A 1 82 ? -12.408 -4.537 9.767 1.00 84.69 82 ALA A N 1
ATOM 645 C CA . ALA A 1 82 ? -12.874 -5.757 10.428 1.00 84.69 82 ALA A CA 1
ATOM 646 C C . ALA A 1 82 ? -12.545 -5.815 11.934 1.00 84.69 82 ALA A C 1
ATOM 648 O O . ALA A 1 82 ? -12.749 -6.861 12.557 1.00 84.69 82 ALA A O 1
ATOM 649 N N . LYS A 1 83 ? -11.972 -4.748 12.498 1.00 61.88 83 LYS A N 1
ATOM 650 C CA . LYS A 1 83 ? -11.529 -4.667 13.892 1.00 61.88 83 LYS A CA 1
ATOM 651 C C . LYS A 1 83 ? -12.514 -3.866 14.732 1.00 61.88 83 LYS A C 1
ATOM 653 O O . LYS A 1 83 ? -12.728 -4.290 15.889 1.00 61.88 83 LYS A O 1
#

Foldseek 3Di:
DPPPPDDPDPPDLPVLLVVADPVLSVVLSVLLVVLLVDLDLVVLVVVLVVLVVCLVVDDPSCNSSSVSSSVSSVVSSVVNVVD

pLDDT: mean 79.41, std 16.68, range [33.81, 93.5]

Secondary structure (DSSP, 8-state):
--------SS-S--HHHHHS-HHHHHHHHHHHHHHHH---HHHHHHHHHHHHHHHTTS-TTTHHHHHHHHHHHHHHHHHHHT-

Radius of gyration: 14.04 Å; chains: 1; bounding box: 28×31×45 Å

Sequence (83 aa):
MLVYHRKAENGPVDPELAKLPEQFRGNAKAAVAQFEKETDVAKLQQALTQMEAQASQVPPQVKPLLDYLTQKLRERIAKLEAK